Protein AF-A0A9D2L0C3-F1 (afdb_monomer_lite)

Sequence (168 aa):
MTCPNCNRVIPDDSIFCPECGVKISEYGLAPGMMRCPACGALTPKNSNFCTNCRAPLSPQTTQAQREAAMQAAQLKMQAENLRLQQEQLRLQQEQNASMLRCPRCGSTSISGQKKGYGAVKGGLGALAAGAVAGPIGAVVGLGAGNIGRKKVICTCMNCGYKFKAGRK

Foldseek 3Di:
DADPPPRDDDDLQDQADPVPGDGCVVVGDDPQWDAAPPPRDIDGPPDQADPPPRHGRDPPCDPV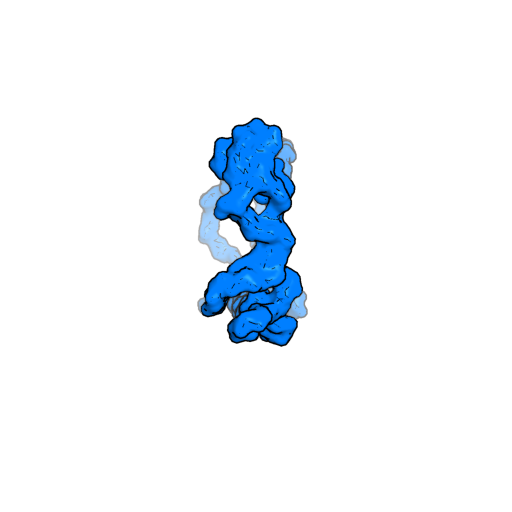NVVVVVVVVVVVVVVVVVVVVVVVVVVVVVVLVPQDADPPPRDSQKDWDQPDPPPPPPDDDDDDDDDDDDDDDDPDDDDDDDDDDRWTWIAHPVPRDIDTPDDD

InterPro domains:
  IPR025874 Double zinc ribbon [PF12773] (3-53)

Secondary structure (DSSP, 8-state):
-B-TTT--B--TT-SB-TTT--B-TTT-PPTTEEE-TTT--EEETT-SB-TTT--B-S----HHHHHHHHHHHHHHHHHHHHHHHHHHHHHHHHHHHHSPPPTTT--S-EEEE-S-------------------SSS--------------PEEEETTT--EEES---

Radius of gyration: 40.26 Å; chains: 1; bounding box: 79×46×90 Å

Organism: NCBI:txid2838553

Structure (mmCIF, N/CA/C/O backbone):
data_AF-A0A9D2L0C3-F1
#
_entry.id   AF-A0A9D2L0C3-F1
#
loop_
_atom_site.group_PDB
_atom_site.id
_atom_site.type_symbol
_atom_site.label_atom_id
_atom_site.label_alt_id
_atom_site.label_comp_id
_atom_site.label_asym_id
_atom_site.label_entity_id
_atom_site.label_seq_id
_atom_site.pdbx_PDB_ins_code
_atom_site.Cartn_x
_atom_site.Cartn_y
_atom_site.Cartn_z
_atom_site.occupancy
_atom_site.B_iso_or_equiv
_atom_site.auth_seq_id
_atom_site.auth_comp_id
_atom_site.auth_asym_id
_atom_site.auth_atom_id
_atom_site.pdbx_PDB_model_num
ATOM 1 N N . MET A 1 1 ? -10.855 11.856 38.116 1.00 78.06 1 MET A N 1
ATOM 2 C CA . MET A 1 1 ? -11.675 12.683 37.203 1.00 78.06 1 MET A CA 1
ATOM 3 C C . MET A 1 1 ? -11.294 14.157 37.344 1.00 78.06 1 MET A C 1
ATOM 5 O O . MET A 1 1 ? -10.471 14.474 38.193 1.00 78.06 1 MET A O 1
ATOM 9 N N . THR A 1 2 ? -11.809 15.055 36.503 1.00 86.62 2 THR A N 1
ATOM 10 C CA . THR A 1 2 ? -11.494 16.497 36.576 1.00 86.62 2 THR A CA 1
ATOM 11 C C . THR A 1 2 ? -12.650 17.234 37.238 1.00 86.62 2 THR A C 1
ATOM 13 O O . THR A 1 2 ? -13.794 17.072 36.818 1.00 86.62 2 THR A O 1
ATOM 16 N N . CYS A 1 3 ? -12.368 18.024 38.275 1.00 86.94 3 CYS A N 1
ATOM 17 C CA . CYS A 1 3 ? -13.384 18.827 38.950 1.00 86.94 3 CYS A CA 1
ATOM 18 C C . CYS A 1 3 ? -13.997 19.844 37.966 1.00 86.94 3 CYS A C 1
ATOM 20 O O . CYS A 1 3 ? -13.244 20.637 37.406 1.00 86.94 3 CYS A O 1
ATOM 22 N N . PRO A 1 4 ? -15.327 19.886 37.774 1.00 84.75 4 PRO A N 1
ATOM 23 C CA . PRO A 1 4 ? -15.957 20.804 36.820 1.00 84.75 4 PRO A CA 1
ATOM 24 C C . PRO A 1 4 ? -15.940 22.275 37.269 1.00 84.75 4 PRO A C 1
ATOM 26 O O . PRO A 1 4 ? -16.232 23.151 36.466 1.00 84.75 4 PRO A O 1
ATOM 29 N N . ASN A 1 5 ? -15.624 22.550 38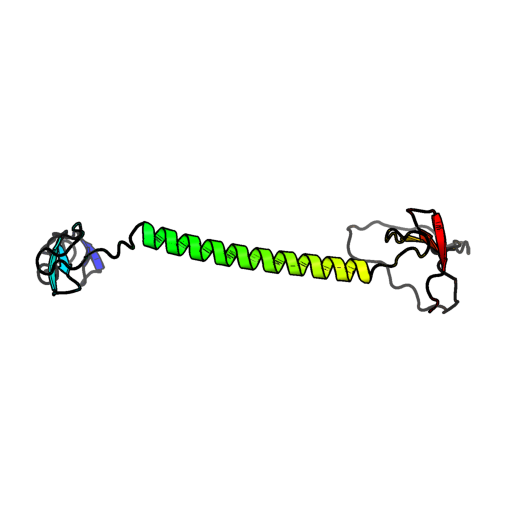.541 1.00 89.06 5 ASN A N 1
ATOM 30 C CA . ASN A 1 5 ? -15.602 23.908 39.093 1.00 89.06 5 ASN A CA 1
ATOM 31 C C . ASN A 1 5 ? -14.201 24.544 39.071 1.00 89.06 5 ASN A C 1
ATOM 33 O O . ASN A 1 5 ? -14.055 25.719 38.762 1.00 89.06 5 ASN A O 1
ATOM 37 N N . CYS A 1 6 ? -13.160 23.781 39.420 1.00 92.19 6 CYS A N 1
ATOM 38 C CA . CYS A 1 6 ? -11.790 24.305 39.536 1.00 92.19 6 CYS A CA 1
ATOM 39 C C . CYS A 1 6 ? -10.773 23.622 38.615 1.00 92.19 6 CYS A C 1
ATOM 41 O O . CYS A 1 6 ? -9.584 23.925 38.683 1.00 92.19 6 CYS A O 1
ATOM 43 N N . ASN A 1 7 ? -11.220 22.671 37.793 1.00 90.44 7 ASN A N 1
ATOM 44 C CA . ASN A 1 7 ? -10.435 21.942 36.796 1.00 90.44 7 ASN A CA 1
ATOM 45 C C . ASN A 1 7 ? -9.234 21.144 37.327 1.00 90.44 7 ASN A C 1
ATOM 47 O O . ASN A 1 7 ? -8.423 20.657 36.540 1.00 90.44 7 ASN A O 1
ATOM 51 N N . ARG A 1 8 ? -9.117 20.944 38.643 1.00 90.75 8 ARG A N 1
ATOM 52 C CA . ARG A 1 8 ? -8.070 20.084 39.207 1.00 90.75 8 ARG A CA 1
ATOM 53 C C . ARG A 1 8 ? -8.427 18.611 39.076 1.00 90.75 8 ARG A C 1
ATOM 55 O O . ARG A 1 8 ? -9.601 18.229 39.099 1.00 90.75 8 ARG A O 1
ATOM 62 N N . VAL A 1 9 ? -7.389 17.791 38.949 1.00 89.31 9 VAL A N 1
ATOM 63 C CA . VAL A 1 9 ? -7.518 16.335 38.958 1.00 89.31 9 VAL A CA 1
ATOM 64 C C . VAL A 1 9 ? -7.820 15.889 40.381 1.00 89.31 9 VAL A C 1
ATOM 66 O O . VAL A 1 9 ? -7.128 16.254 41.325 1.00 89.31 9 VAL A O 1
ATOM 69 N N . ILE A 1 10 ? -8.876 15.106 40.511 1.00 87.50 10 ILE A N 1
ATOM 70 C CA . ILE A 1 10 ? -9.392 14.558 41.761 1.00 87.50 10 ILE A CA 1
ATOM 71 C C . ILE A 1 10 ? -9.541 13.043 41.604 1.00 87.50 10 ILE A C 1
ATOM 73 O O . ILE A 1 10 ? -9.756 12.568 40.480 1.00 87.50 10 ILE A O 1
ATOM 77 N N . PRO A 1 11 ? -9.434 12.259 42.683 1.00 81.69 11 PRO A N 1
ATOM 78 C CA . PRO A 1 11 ? -9.657 10.826 42.590 1.00 81.69 11 PRO A CA 1
ATOM 79 C C . PRO A 1 11 ? -11.148 10.521 42.342 1.00 81.69 11 PRO A C 1
ATOM 81 O O . PRO A 1 11 ? -12.028 11.324 42.657 1.00 81.69 11 PRO A O 1
ATOM 84 N N . ASP A 1 12 ? -11.425 9.395 41.680 1.00 72.31 12 ASP A N 1
ATOM 85 C CA . ASP A 1 12 ? -12.759 9.044 41.152 1.00 72.31 12 ASP A CA 1
ATOM 86 C C . ASP A 1 12 ? -13.793 8.694 42.245 1.00 72.31 12 ASP A C 1
ATOM 88 O O . ASP A 1 12 ? -14.983 8.586 41.964 1.00 72.31 12 ASP A O 1
ATOM 92 N N . ASP A 1 13 ? -13.353 8.522 43.489 1.00 73.88 13 ASP A N 1
ATOM 93 C CA . ASP A 1 13 ? -14.149 8.243 44.689 1.00 73.88 13 ASP A CA 1
ATOM 94 C C . ASP A 1 13 ? -14.460 9.497 45.533 1.00 73.88 13 ASP A C 1
ATOM 96 O O . ASP A 1 13 ? -15.124 9.409 46.567 1.00 73.88 13 ASP A O 1
ATOM 100 N N . SER A 1 14 ? -14.006 10.680 45.107 1.00 79.50 14 SER A N 1
ATOM 101 C CA . SER A 1 14 ? -14.180 11.922 45.866 1.00 79.50 14 SER A CA 1
ATOM 102 C C . SER A 1 14 ? -15.630 12.406 45.901 1.00 79.50 14 SER A C 1
ATOM 104 O O . SER A 1 14 ? -16.204 12.798 44.887 1.00 79.50 14 SER A O 1
ATOM 106 N N . ILE A 1 15 ? -16.200 12.486 47.107 1.00 84.19 15 ILE A N 1
ATOM 107 C CA . ILE A 1 15 ? -17.524 13.087 47.351 1.00 84.19 15 ILE A CA 1
ATOM 108 C C . ILE A 1 15 ? -17.468 14.618 47.186 1.00 84.19 15 ILE A C 1
ATOM 110 O O . ILE A 1 15 ? -18.427 15.228 46.706 1.00 84.19 15 ILE A O 1
ATOM 114 N N . PHE A 1 16 ? -16.333 15.229 47.540 1.00 90.50 16 PHE A N 1
ATOM 115 C CA . PHE A 1 16 ? -16.071 16.668 47.462 1.00 90.50 16 PHE A CA 1
ATOM 116 C C . PHE A 1 16 ? -14.705 16.937 46.835 1.00 90.50 16 PHE A C 1
ATOM 118 O O . PHE A 1 16 ? -13.782 16.139 46.981 1.00 90.50 16 PHE A O 1
ATOM 125 N N . CYS A 1 17 ? -14.552 18.077 46.165 1.00 90.50 17 CYS A N 1
ATOM 126 C CA . CYS A 1 17 ? -13.260 18.487 45.632 1.00 90.50 17 CYS A CA 1
ATOM 127 C C . CYS A 1 17 ? -1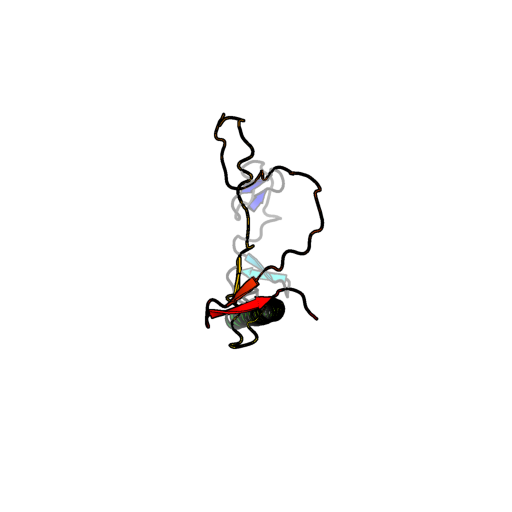2.387 19.010 46.783 1.00 90.50 17 CYS A C 1
ATOM 129 O O . CYS A 1 17 ? -12.769 20.020 47.378 1.00 90.50 17 CYS A O 1
ATOM 131 N N . PRO A 1 18 ? -11.212 18.414 47.066 1.00 88.88 18 PRO A N 1
ATOM 132 C CA . PRO A 1 18 ? -10.335 18.872 48.150 1.00 88.88 18 PRO A CA 1
ATOM 133 C C . PRO A 1 18 ? -9.806 20.297 47.935 1.00 88.88 18 PRO A C 1
ATOM 135 O O . PRO A 1 18 ? -9.327 20.934 48.863 1.00 88.88 18 PRO A O 1
ATOM 138 N N . GLU A 1 19 ? -9.920 20.807 46.711 1.00 93.44 19 GLU A N 1
ATOM 139 C CA . GLU A 1 19 ? -9.292 22.054 46.286 1.00 93.44 19 GLU A CA 1
ATOM 140 C C . GLU A 1 19 ? -10.269 23.230 46.211 1.00 93.44 19 GLU A C 1
ATOM 142 O O . GLU A 1 19 ? -9.863 24.378 46.334 1.00 93.44 19 GLU A O 1
ATOM 147 N N . CYS A 1 20 ? -11.560 22.973 45.981 1.00 92.31 20 CYS A N 1
ATOM 148 C CA . CYS A 1 20 ? -12.570 24.037 45.887 1.00 92.31 20 CYS A CA 1
ATOM 149 C C . CYS A 1 20 ? -13.860 23.755 46.664 1.00 92.31 20 CYS A C 1
ATOM 151 O O . CYS A 1 20 ? -14.783 24.562 46.616 1.00 92.31 20 CYS A O 1
ATOM 153 N N . GLY A 1 21 ? -13.964 22.608 47.338 1.00 87.62 21 GLY A N 1
ATOM 154 C CA . GLY A 1 21 ? -15.108 22.253 48.178 1.00 87.62 21 GLY A CA 1
ATOM 155 C C . GLY A 1 21 ? -16.391 21.878 47.430 1.00 87.62 21 GLY A C 1
ATOM 156 O O . GLY A 1 21 ? -17.366 21.503 48.077 1.00 87.62 21 GLY A O 1
ATOM 157 N N . VAL A 1 22 ? -16.422 21.935 46.090 1.00 89.19 22 VAL A N 1
ATOM 158 C CA . VAL A 1 22 ? -17.626 21.565 45.324 1.00 89.19 22 VAL A CA 1
ATOM 159 C C . VAL A 1 22 ? -17.969 20.089 45.539 1.00 89.19 22 VAL A C 1
ATOM 161 O O . VAL A 1 22 ? -17.087 19.226 45.521 1.00 89.19 22 VAL A O 1
ATOM 164 N N . LYS A 1 23 ? -19.254 19.794 45.741 1.00 86.06 23 LYS A N 1
ATOM 165 C CA . LYS A 1 23 ? -19.771 18.429 45.872 1.00 86.06 23 LYS A CA 1
ATOM 166 C C . LYS A 1 23 ? -19.845 17.772 44.495 1.00 86.06 23 LYS A C 1
ATOM 168 O O . LYS A 1 23 ? -20.411 18.332 43.563 1.00 86.06 23 LYS A O 1
ATOM 173 N N . ILE A 1 24 ? -19.270 16.584 44.372 1.00 82.19 24 ILE A N 1
ATOM 174 C CA . ILE A 1 24 ? -19.077 15.864 43.101 1.00 82.19 24 ILE A CA 1
ATOM 175 C C . ILE A 1 24 ? -19.884 14.565 43.071 1.00 82.19 24 ILE A C 1
ATOM 177 O O . ILE A 1 24 ? -20.012 13.936 42.027 1.00 82.19 24 ILE A O 1
ATOM 181 N N . SER A 1 25 ? -20.487 14.190 44.204 1.00 66.81 25 SER A N 1
ATOM 182 C CA . SER A 1 25 ? -21.296 12.976 44.360 1.00 66.81 25 SER A CA 1
ATOM 183 C C . SER A 1 25 ? -22.519 12.911 43.441 1.00 66.81 25 SER A C 1
ATOM 185 O O . SER A 1 25 ? -23.035 11.828 43.204 1.00 66.81 25 SER A O 1
ATOM 187 N N . GLU A 1 26 ? -23.003 14.048 42.937 1.00 57.69 26 GLU A N 1
ATOM 188 C CA . GLU A 1 26 ? -24.077 14.089 41.927 1.00 57.69 26 GLU A CA 1
ATOM 189 C C . GLU A 1 26 ? -23.580 13.748 40.517 1.00 57.69 26 GLU A C 1
ATOM 191 O O . GLU A 1 26 ? -24.365 13.366 39.654 1.00 57.69 26 GLU A O 1
ATOM 196 N N . TYR A 1 27 ? -22.267 13.815 40.300 1.00 58.03 27 TYR A N 1
ATOM 197 C CA . TYR A 1 27 ? -21.610 13.582 39.016 1.00 58.03 27 TYR A CA 1
ATOM 198 C C . TYR A 1 27 ? -20.760 12.295 38.999 1.00 58.03 27 TYR A C 1
ATOM 200 O O . TYR A 1 27 ? -20.138 11.985 37.982 1.00 58.03 27 TYR A O 1
ATOM 208 N N . GLY A 1 28 ? -20.729 11.530 40.098 1.00 54.41 28 GLY A N 1
ATOM 209 C CA . GLY A 1 28 ? -19.862 10.361 40.272 1.00 54.41 28 GLY A CA 1
ATOM 210 C C . GLY A 1 28 ? -20.621 9.036 40.260 1.00 54.41 28 GLY A C 1
ATOM 211 O O . GLY A 1 28 ? -21.239 8.654 41.251 1.00 54.41 28 GLY A O 1
ATOM 212 N N . LEU A 1 29 ? -20.531 8.285 39.156 1.00 57.38 29 LEU A N 1
ATOM 213 C CA . LEU A 1 29 ? -20.662 6.826 39.231 1.00 57.38 29 LEU A CA 1
ATOM 214 C C . LEU A 1 29 ? -19.511 6.297 40.093 1.00 57.38 29 LEU A C 1
ATOM 216 O O . LEU A 1 29 ? -18.391 6.789 39.967 1.00 57.38 29 LEU A O 1
ATOM 220 N N . ALA A 1 30 ? -19.768 5.272 40.910 1.00 59.75 30 ALA A N 1
ATOM 221 C CA . ALA A 1 30 ? -18.715 4.600 41.666 1.00 59.75 30 ALA A CA 1
ATOM 222 C C . ALA A 1 30 ? -17.526 4.246 40.742 1.00 59.75 30 ALA A C 1
ATOM 224 O O . ALA A 1 30 ? -17.757 3.790 39.609 1.00 59.75 30 ALA A O 1
ATOM 225 N N . PRO A 1 31 ? -16.272 4.443 41.189 1.00 60.69 31 PRO A N 1
ATOM 226 C CA . PRO A 1 31 ? -15.094 4.128 40.391 1.00 60.69 31 PRO A CA 1
ATOM 227 C C . PRO A 1 31 ? -15.173 2.680 39.900 1.00 60.69 31 PRO A C 1
ATOM 229 O O . PRO A 1 31 ? -15.330 1.742 40.676 1.00 60.69 31 PRO A O 1
ATOM 232 N N . GLY A 1 32 ? -15.124 2.503 38.579 1.00 72.38 32 GLY A N 1
ATOM 233 C CA . GLY A 1 32 ? -15.238 1.188 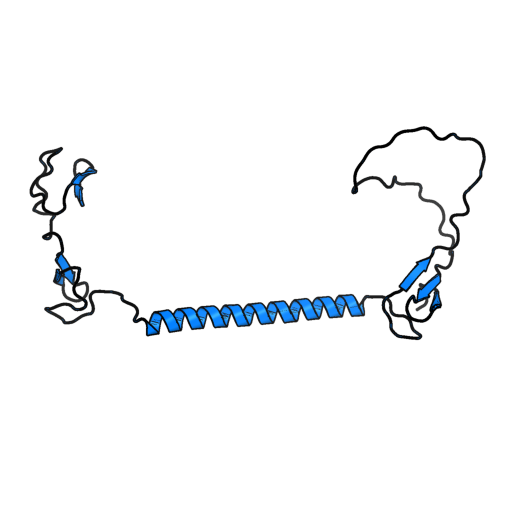37.946 1.00 72.38 32 GLY A CA 1
ATOM 234 C C . GLY A 1 32 ? -16.639 0.789 37.474 1.00 72.38 32 GLY A C 1
ATOM 235 O O . GLY A 1 32 ? -16.759 -0.279 36.882 1.00 72.38 32 GLY A O 1
ATOM 236 N N . MET A 1 33 ? -17.675 1.621 37.632 1.00 78.94 33 MET A N 1
ATOM 237 C CA . MET A 1 33 ? -18.985 1.418 36.994 1.00 78.94 33 MET A CA 1
ATOM 238 C C . MET A 1 33 ? -19.193 2.351 35.793 1.00 78.94 33 MET A C 1
ATOM 240 O O . MET A 1 33 ? -18.689 3.471 35.740 1.00 78.94 33 MET A O 1
ATOM 244 N N . MET A 1 34 ? -19.944 1.880 34.803 1.00 81.75 34 MET A N 1
ATOM 245 C CA . MET A 1 34 ? -20.391 2.633 33.631 1.00 81.75 34 MET A CA 1
ATOM 246 C C . MET A 1 34 ? -21.858 2.319 33.334 1.00 81.75 34 MET A C 1
ATOM 248 O O . MET A 1 34 ? -22.395 1.327 33.817 1.00 81.75 34 MET A O 1
ATOM 252 N N . ARG A 1 35 ? -22.521 3.143 32.523 1.00 88.06 35 ARG A N 1
ATOM 253 C CA . ARG A 1 35 ? -23.851 2.808 31.997 1.00 88.06 35 ARG A CA 1
ATOM 254 C C . ARG A 1 35 ? -23.710 1.984 30.721 1.00 88.06 35 ARG A C 1
ATOM 256 O O . ARG A 1 35 ? -22.905 2.319 29.856 1.00 88.06 35 ARG A O 1
ATOM 263 N N . CYS A 1 36 ? -24.496 0.921 30.601 1.00 88.38 36 CYS A N 1
ATOM 264 C CA . CYS A 1 36 ? -24.580 0.123 29.386 1.00 88.38 36 CYS A CA 1
ATOM 265 C C . CYS A 1 36 ? -25.104 0.988 28.220 1.00 88.38 36 CYS A C 1
ATOM 267 O O . CYS A 1 36 ? -26.176 1.577 28.364 1.00 88.38 36 CYS A O 1
ATOM 269 N N . PRO A 1 37 ? -24.428 1.030 27.055 1.00 85.06 37 PRO A N 1
ATOM 270 C CA . PRO A 1 37 ? -24.879 1.812 25.901 1.00 85.06 37 PRO A CA 1
ATOM 271 C C . PRO A 1 37 ? -26.144 1.248 25.233 1.00 85.06 37 PRO A C 1
ATOM 273 O O . PRO A 1 37 ? -26.784 1.956 24.467 1.00 85.06 37 PRO A O 1
ATOM 276 N N . ALA A 1 38 ? -26.515 -0.006 25.516 1.00 88.88 38 ALA A N 1
ATOM 277 C CA . ALA A 1 38 ? -27.694 -0.645 24.931 1.00 88.88 38 ALA A CA 1
ATOM 278 C C . ALA A 1 38 ? -28.965 -0.491 25.784 1.00 88.88 38 ALA A C 1
ATOM 280 O O . ALA A 1 38 ? -30.047 -0.341 25.229 1.00 88.88 38 ALA A O 1
ATOM 281 N N . CYS A 1 39 ? -28.861 -0.546 27.119 1.00 92.62 39 CYS A N 1
ATOM 282 C CA . CYS A 1 39 ? -30.037 -0.512 28.008 1.00 92.62 39 CYS A CA 1
ATOM 283 C C . CYS A 1 39 ? -29.960 0.496 29.168 1.00 92.62 39 CYS A C 1
ATOM 285 O O . CYS A 1 39 ? -30.909 0.606 29.936 1.00 92.62 39 CYS A O 1
ATOM 287 N N . GLY A 1 40 ? -28.843 1.208 29.349 1.00 87.75 40 GLY A N 1
ATOM 288 C CA . GLY A 1 40 ? -28.688 2.239 30.387 1.00 87.75 40 GLY A CA 1
ATOM 289 C C . GLY A 1 40 ? -28.416 1.736 31.813 1.00 87.75 40 GLY A C 1
ATOM 290 O O . GLY A 1 40 ? -28.134 2.555 32.695 1.00 87.75 40 GLY A O 1
ATOM 291 N N . ALA A 1 41 ? -28.449 0.419 32.048 1.00 90.44 41 ALA A N 1
ATOM 292 C CA . ALA A 1 41 ? -28.147 -0.180 33.350 1.00 90.44 41 ALA A CA 1
ATOM 293 C C . ALA A 1 41 ? -26.702 0.105 33.795 1.00 90.44 41 ALA A C 1
ATOM 295 O O . ALA A 1 41 ? -25.791 0.166 32.969 1.00 90.44 41 ALA A O 1
ATOM 296 N N . LEU A 1 42 ? -26.479 0.248 35.104 1.00 87.25 42 LEU A N 1
ATOM 297 C CA . LEU A 1 42 ? -25.133 0.351 35.671 1.00 87.25 42 LEU A CA 1
ATOM 298 C C . LEU A 1 42 ? -24.429 -1.006 35.569 1.00 87.25 42 LEU A C 1
ATOM 300 O O . LEU A 1 42 ? -24.984 -2.037 35.941 1.00 87.25 42 LEU A O 1
ATOM 304 N N . THR A 1 43 ? -23.218 -1.027 35.025 1.00 86.50 43 THR A N 1
ATOM 305 C CA . THR A 1 43 ? -22.421 -2.241 34.834 1.00 86.50 43 THR A CA 1
ATOM 306 C C . THR A 1 43 ? -20.932 -1.951 35.065 1.00 86.50 43 THR A C 1
ATOM 308 O O . THR A 1 43 ? -20.476 -0.853 34.744 1.00 86.50 43 THR A O 1
ATOM 311 N N . PRO A 1 44 ? -20.139 -2.886 35.621 1.00 83.94 44 PRO A N 1
ATOM 312 C CA . PRO A 1 44 ? -18.694 -2.711 35.775 1.00 83.94 44 PRO A CA 1
ATOM 313 C C . PRO A 1 44 ? -17.948 -2.504 34.443 1.00 83.94 44 PRO A C 1
ATOM 315 O O . PRO A 1 44 ? -18.172 -3.232 33.475 1.00 83.94 44 PRO A O 1
ATOM 318 N N . LYS A 1 45 ? -16.990 -1.564 34.422 1.00 78.44 45 LYS A N 1
ATOM 319 C CA . LYS A 1 45 ? -16.125 -1.220 33.273 1.00 78.44 45 LYS A CA 1
ATOM 320 C C . LYS A 1 45 ? -15.282 -2.392 32.752 1.00 78.44 45 LYS A C 1
ATOM 322 O O . LYS A 1 45 ? -14.866 -2.352 31.600 1.00 78.44 45 LYS A O 1
ATOM 327 N N . ASN A 1 46 ? -15.007 -3.409 33.575 1.00 76.94 46 ASN A N 1
ATOM 328 C CA . ASN A 1 46 ? -14.196 -4.570 33.181 1.00 76.94 46 ASN A CA 1
ATOM 329 C C . ASN A 1 46 ? -15.015 -5.754 32.635 1.00 76.94 46 ASN A C 1
ATOM 331 O O . ASN A 1 46 ? -14.440 -6.798 32.330 1.00 76.94 46 ASN A O 1
ATOM 335 N N . SER A 1 47 ? -16.342 -5.630 32.549 1.00 82.25 47 SER A N 1
ATOM 336 C CA . SER A 1 47 ? -17.194 -6.722 32.081 1.00 82.25 47 SER A CA 1
ATOM 337 C C . SER A 1 47 ? -17.294 -6.744 30.556 1.00 82.25 47 SER A C 1
ATOM 339 O O . SER A 1 47 ? -17.422 -5.711 29.902 1.00 82.25 47 SER A O 1
ATOM 341 N N . ASN A 1 48 ? -17.251 -7.945 29.976 1.00 86.50 48 ASN A N 1
ATOM 342 C CA . ASN A 1 48 ? -17.374 -8.127 28.526 1.00 86.50 48 ASN A CA 1
ATOM 343 C C . ASN A 1 48 ? -18.818 -7.920 28.036 1.00 86.50 48 ASN A C 1
ATOM 345 O O . ASN A 1 48 ? -19.037 -7.460 26.916 1.00 86.50 48 ASN A O 1
ATOM 349 N N . PHE A 1 49 ? -19.800 -8.230 28.888 1.00 90.69 49 PHE A N 1
ATOM 350 C CA . PHE A 1 49 ? -21.228 -8.181 28.581 1.00 90.69 49 PHE A CA 1
ATOM 351 C C . PHE A 1 49 ? -22.004 -7.498 29.702 1.00 90.69 49 PHE A C 1
ATOM 353 O O . PHE A 1 49 ? -21.650 -7.609 30.876 1.00 90.69 49 PHE A O 1
ATOM 360 N N . CYS A 1 50 ? -23.106 -6.844 29.343 1.00 90.81 50 CYS A N 1
ATOM 361 C CA . CYS A 1 50 ? -24.024 -6.262 30.306 1.00 90.81 50 CYS A CA 1
ATOM 362 C C . CYS A 1 50 ? -24.736 -7.357 31.106 1.00 90.81 50 CYS A C 1
ATOM 364 O O . CYS A 1 50 ? -25.340 -8.255 30.530 1.00 90.81 50 CYS A O 1
ATOM 366 N N . THR A 1 51 ? -24.737 -7.270 32.434 1.00 89.19 51 THR A N 1
ATOM 367 C CA . THR A 1 51 ? -25.439 -8.236 33.297 1.00 89.19 51 THR A CA 1
ATOM 368 C C . THR A 1 51 ? -26.963 -8.113 33.239 1.00 89.19 51 THR A C 1
ATOM 370 O O . THR A 1 51 ? -27.657 -9.035 33.649 1.00 89.19 51 THR A O 1
ATOM 373 N N . ASN A 1 52 ? -27.485 -6.997 32.719 1.00 93.50 52 ASN A N 1
ATOM 374 C CA . ASN A 1 52 ? -28.920 -6.749 32.595 1.00 93.50 52 ASN A CA 1
ATOM 375 C C . ASN A 1 52 ? -29.457 -7.157 31.209 1.00 93.50 52 ASN A C 1
ATOM 377 O O . ASN A 1 52 ? -30.332 -8.009 31.119 1.00 93.50 52 ASN A O 1
ATOM 381 N N . CYS A 1 53 ? -28.899 -6.610 30.120 1.00 92.62 53 CYS A N 1
ATOM 382 C CA . CYS A 1 53 ? -29.387 -6.874 28.756 1.00 92.62 53 CYS A CA 1
ATOM 383 C C . CYS A 1 53 ? -28.492 -7.799 27.920 1.00 92.62 53 CYS A C 1
ATOM 385 O O . CYS A 1 53 ? -28.804 -8.068 26.763 1.00 92.62 53 CYS A O 1
ATOM 387 N N . ARG A 1 54 ? -27.358 -8.260 28.466 1.00 90.00 54 ARG A N 1
ATOM 388 C CA . ARG A 1 54 ? -26.388 -9.136 27.782 1.00 90.00 54 ARG A CA 1
ATOM 389 C C . ARG A 1 54 ? -25.687 -8.537 26.558 1.00 90.00 54 ARG A C 1
ATOM 391 O O . ARG A 1 54 ? -24.885 -9.226 25.933 1.00 90.00 54 ARG A O 1
ATOM 398 N N . ALA A 1 55 ? -25.917 -7.258 26.250 1.00 88.94 55 ALA A N 1
ATOM 399 C CA . ALA A 1 55 ? -25.220 -6.564 25.172 1.00 88.94 55 ALA A CA 1
ATOM 400 C C . ALA A 1 55 ? -23.702 -6.497 25.440 1.00 88.94 55 ALA A C 1
ATOM 402 O O . ALA A 1 55 ? -23.303 -6.276 26.590 1.00 88.94 55 ALA A O 1
ATOM 403 N N . PRO A 1 56 ? -22.847 -6.665 24.414 1.00 85.69 56 PRO A N 1
ATOM 404 C CA . PRO A 1 56 ? -21.402 -6.531 24.566 1.00 85.69 56 PRO A CA 1
ATOM 405 C C . PRO A 1 56 ? -21.046 -5.090 24.954 1.00 85.69 56 PRO A C 1
ATOM 407 O O . PRO A 1 56 ? -21.477 -4.137 24.307 1.00 85.69 56 PRO A O 1
ATOM 410 N N . LEU A 1 57 ? -20.281 -4.926 26.035 1.00 82.12 57 LEU A N 1
ATOM 411 C CA . LEU A 1 57 ? -19.908 -3.610 26.579 1.00 82.12 57 LEU A CA 1
ATOM 412 C C . LEU A 1 57 ? -18.567 -3.105 26.071 1.00 82.12 57 LEU A C 1
ATOM 414 O O . LEU A 1 57 ? -18.262 -1.919 26.176 1.00 82.12 57 LEU A O 1
ATOM 418 N N . SER A 1 58 ? -17.781 -4.004 25.497 1.00 69.88 58 SER A N 1
ATOM 419 C CA . SER A 1 58 ? -16.557 -3.638 24.830 1.00 69.88 58 SER A CA 1
ATOM 420 C C . SER A 1 58 ? -16.745 -3.745 23.320 1.00 69.88 58 SER A C 1
ATOM 422 O O . SER A 1 58 ? -17.163 -4.803 22.840 1.00 69.88 58 SER A O 1
ATOM 424 N N . PRO A 1 59 ? -16.359 -2.718 22.543 1.00 61.75 59 PRO A N 1
ATOM 425 C CA . PRO A 1 59 ? -16.054 -2.883 21.133 1.00 61.75 59 PRO A CA 1
ATOM 426 C C . PRO A 1 59 ? -14.726 -3.648 20.996 1.00 61.75 59 PRO A C 1
ATOM 428 O O . PRO A 1 59 ? -13.791 -3.187 20.340 1.00 61.75 59 PRO A O 1
ATOM 431 N N . GLN A 1 60 ? -14.608 -4.824 21.624 1.00 55.03 60 GLN A N 1
ATOM 432 C CA . GLN A 1 60 ? -13.604 -5.785 21.206 1.00 55.03 60 GLN A CA 1
ATOM 433 C C . GLN A 1 60 ? -14.103 -6.315 19.872 1.00 55.03 60 GLN A C 1
ATOM 435 O O . GLN A 1 60 ? -14.827 -7.308 19.802 1.00 55.03 60 GLN A O 1
ATOM 440 N N . THR A 1 61 ? -13.727 -5.615 18.802 1.00 56.94 61 THR A N 1
ATOM 441 C CA . THR A 1 61 ? -13.593 -6.257 17.502 1.00 56.94 61 THR A CA 1
ATOM 442 C C . THR A 1 61 ? -12.849 -7.553 17.777 1.00 56.94 61 THR A C 1
ATOM 444 O O . THR A 1 61 ? -11.733 -7.524 18.304 1.00 56.94 61 THR A O 1
ATOM 447 N N . THR A 1 62 ? -13.516 -8.681 17.556 1.00 69.06 62 THR A N 1
ATOM 448 C CA . THR A 1 62 ? -12.955 -10.003 17.844 1.00 69.06 62 THR A CA 1
ATOM 449 C C . THR A 1 62 ? -11.586 -10.102 17.168 1.00 69.06 62 THR A C 1
ATOM 451 O O . THR A 1 62 ? -11.362 -9.451 16.146 1.00 69.06 62 THR A O 1
ATOM 454 N N . GLN A 1 63 ? -10.648 -10.883 17.712 1.00 71.75 63 GLN A N 1
ATOM 455 C CA . GLN A 1 63 ? -9.325 -11.065 17.088 1.00 71.75 63 GLN A CA 1
ATOM 456 C C . GLN A 1 63 ? -9.460 -11.396 15.591 1.00 71.75 63 GLN A C 1
ATOM 458 O O . GLN A 1 63 ? -8.843 -10.731 14.765 1.00 71.75 63 GLN A O 1
ATOM 463 N N . ALA A 1 64 ? -10.435 -12.240 15.243 1.00 72.75 64 ALA A N 1
ATOM 464 C CA . ALA A 1 64 ? -10.835 -12.534 13.868 1.00 72.75 64 ALA A CA 1
ATOM 465 C C . ALA A 1 64 ? -11.239 -11.299 13.030 1.00 72.75 64 ALA A C 1
ATOM 467 O O . ALA A 1 64 ? -10.900 -11.208 11.855 1.00 72.75 64 ALA A O 1
ATOM 468 N N . GLN A 1 65 ? -11.942 -10.317 13.605 1.00 77.94 65 GLN A N 1
ATOM 469 C CA . GLN A 1 65 ? -12.309 -9.076 12.907 1.00 77.94 65 GLN A CA 1
ATOM 470 C C . GLN A 1 65 ? -11.102 -8.152 12.698 1.00 77.94 65 GLN A C 1
ATOM 472 O O . GLN A 1 65 ? -11.011 -7.488 11.666 1.00 77.94 65 GLN A O 1
ATOM 477 N N . ARG A 1 66 ? -10.156 -8.118 13.646 1.00 81.75 66 ARG A N 1
ATOM 478 C CA . ARG A 1 66 ? -8.905 -7.350 13.508 1.00 81.75 66 ARG A CA 1
ATOM 479 C C . ARG A 1 66 ? -7.961 -7.988 12.493 1.00 81.75 66 ARG A C 1
ATOM 481 O O . ARG A 1 66 ? -7.371 -7.276 11.687 1.00 81.75 66 ARG A O 1
ATOM 488 N N . GLU A 1 67 ? -7.871 -9.312 12.495 1.00 85.38 67 GLU A N 1
ATOM 489 C CA . GLU A 1 67 ? -7.118 -10.094 11.514 1.00 85.38 67 GLU A CA 1
ATOM 490 C C . GLU A 1 67 ? -7.708 -9.934 10.114 1.00 85.38 67 GLU A C 1
ATOM 492 O O . GLU A 1 67 ? -6.968 -9.627 9.186 1.00 85.38 67 GLU A O 1
ATOM 497 N N . ALA A 1 68 ? -9.033 -10.022 9.960 1.00 85.81 68 ALA A N 1
ATOM 498 C CA . ALA A 1 68 ? -9.697 -9.782 8.680 1.00 85.81 68 ALA A CA 1
ATOM 499 C C . ALA A 1 68 ? -9.482 -8.343 8.174 1.00 85.81 68 ALA A C 1
ATOM 501 O O . ALA A 1 68 ? -9.209 -8.137 6.991 1.00 85.81 68 ALA A O 1
ATOM 502 N N . ALA A 1 69 ? -9.541 -7.340 9.059 1.00 88.69 69 ALA A N 1
ATOM 503 C CA . ALA A 1 69 ? -9.248 -5.952 8.698 1.00 88.69 69 ALA A CA 1
ATOM 504 C C . ALA A 1 69 ? -7.776 -5.760 8.283 1.00 88.69 69 ALA A C 1
ATOM 506 O O . ALA A 1 69 ? -7.497 -5.069 7.301 1.00 88.69 69 ALA A O 1
ATOM 507 N N . MET A 1 70 ? -6.839 -6.403 8.987 1.00 91.94 70 MET A N 1
ATOM 508 C CA . MET A 1 70 ? -5.411 -6.354 8.671 1.00 91.94 70 MET A CA 1
ATOM 509 C C . MET A 1 70 ? -5.089 -7.086 7.360 1.00 91.94 70 MET A C 1
ATOM 511 O O . MET A 1 70 ? -4.359 -6.547 6.531 1.00 91.94 70 MET A O 1
ATOM 515 N N . GLN A 1 71 ? -5.683 -8.256 7.118 1.00 93.94 71 GLN A N 1
ATOM 516 C CA . GLN A 1 71 ? -5.548 -9.005 5.864 1.00 93.94 71 GLN A CA 1
ATOM 517 C C . GLN A 1 71 ? -6.124 -8.220 4.679 1.00 93.94 71 GLN A C 1
ATOM 519 O O . GLN A 1 71 ? -5.489 -8.130 3.629 1.00 93.94 71 GLN A O 1
ATOM 524 N N . ALA A 1 72 ? -7.283 -7.577 4.852 1.00 94.62 72 ALA A N 1
ATOM 525 C CA . ALA A 1 72 ? -7.865 -6.719 3.823 1.00 94.62 72 ALA A CA 1
ATOM 526 C C . ALA A 1 72 ? -6.978 -5.500 3.510 1.00 94.62 72 ALA A C 1
ATOM 528 O O . ALA A 1 72 ? -6.870 -5.099 2.349 1.00 94.62 72 ALA A O 1
ATOM 529 N N . ALA A 1 73 ? -6.318 -4.917 4.517 1.00 95.31 73 ALA A N 1
ATOM 530 C CA . ALA A 1 73 ? -5.350 -3.840 4.315 1.00 95.31 73 ALA A CA 1
ATOM 531 C C . ALA A 1 73 ? -4.090 -4.330 3.575 1.00 95.31 73 ALA A C 1
ATOM 533 O O . ALA A 1 73 ? -3.644 -3.685 2.626 1.00 95.31 73 ALA A O 1
ATOM 534 N N . GLN A 1 74 ? -3.559 -5.499 3.946 1.00 96.00 74 GLN A N 1
ATOM 535 C CA . GLN A 1 74 ? -2.396 -6.106 3.292 1.00 96.00 74 GLN A CA 1
ATOM 536 C C . GLN A 1 74 ? -2.669 -6.458 1.823 1.00 96.00 74 GLN A C 1
ATOM 538 O O . GLN A 1 74 ? -1.828 -6.178 0.971 1.00 96.00 74 GLN A O 1
ATOM 543 N N . LEU A 1 75 ? -3.849 -6.998 1.496 1.00 96.75 75 LEU A N 1
ATOM 544 C CA . LEU A 1 75 ? -4.215 -7.324 0.113 1.00 96.75 75 LEU A CA 1
ATOM 545 C C . LEU A 1 75 ? -4.308 -6.068 -0.767 1.00 96.75 75 LEU A C 1
ATOM 547 O O . LEU A 1 75 ? -3.843 -6.074 -1.906 1.00 96.75 75 LEU A O 1
ATOM 551 N N . LYS A 1 76 ? -4.863 -4.969 -0.234 1.00 96.94 76 LYS A N 1
ATOM 552 C CA . LYS A 1 76 ? -4.902 -3.677 -0.941 1.00 96.94 76 LYS A CA 1
ATOM 553 C C . LYS A 1 76 ? -3.495 -3.160 -1.232 1.00 96.94 76 LYS A C 1
ATOM 555 O O . LYS A 1 76 ? -3.218 -2.770 -2.362 1.00 96.94 76 LYS A O 1
ATOM 560 N N . MET A 1 77 ? -2.601 -3.233 -0.247 1.00 97.12 77 MET A N 1
ATOM 561 C CA . MET A 1 77 ? -1.204 -2.831 -0.413 1.00 97.12 77 MET A CA 1
ATOM 562 C C . MET A 1 77 ? -0.462 -3.720 -1.426 1.00 97.12 77 MET A C 1
ATOM 564 O O . MET A 1 77 ? 0.293 -3.215 -2.253 1.00 97.12 77 MET A O 1
ATOM 568 N N . GLN A 1 78 ? -0.695 -5.038 -1.420 1.00 96.56 78 GLN A N 1
ATOM 569 C CA . GLN A 1 78 ? -0.128 -5.950 -2.424 1.00 96.56 78 GLN A CA 1
ATOM 570 C C . GLN A 1 78 ? -0.619 -5.626 -3.840 1.00 96.56 78 GLN A C 1
ATOM 572 O O . GLN A 1 78 ? 0.183 -5.601 -4.774 1.00 96.56 78 GLN A O 1
ATOM 577 N N . ALA A 1 79 ? -1.913 -5.338 -4.004 1.00 97.25 79 ALA A N 1
ATOM 578 C CA . ALA A 1 79 ? -2.480 -4.953 -5.293 1.00 97.25 79 ALA A CA 1
ATOM 579 C C . ALA A 1 79 ? -1.893 -3.629 -5.814 1.00 97.25 79 ALA A C 1
ATOM 581 O O . ALA A 1 79 ? -1.634 -3.499 -7.010 1.00 97.25 79 ALA A O 1
ATOM 582 N N . GLU A 1 80 ? -1.649 -2.659 -4.931 1.00 97.19 80 GLU A N 1
ATOM 583 C CA . GLU A 1 80 ? -1.001 -1.393 -5.281 1.00 97.19 80 G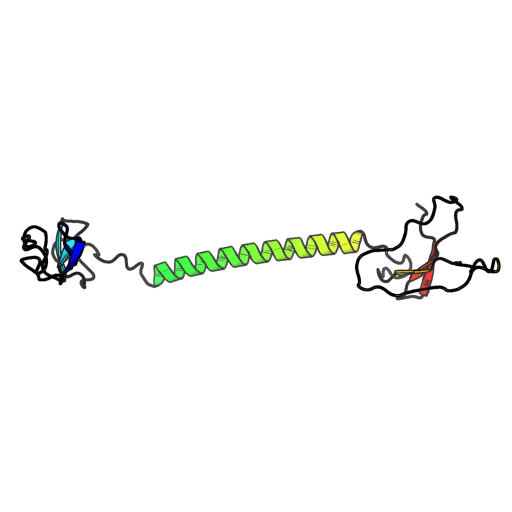LU A CA 1
ATOM 584 C C . GLU A 1 80 ? 0.468 -1.587 -5.680 1.00 97.19 80 GLU A C 1
ATOM 586 O O . GLU A 1 80 ? 0.878 -1.128 -6.747 1.00 97.19 80 GLU A O 1
ATOM 591 N N . ASN A 1 81 ? 1.239 -2.349 -4.900 1.00 97.56 81 ASN A N 1
ATOM 592 C CA . ASN A 1 81 ? 2.627 -2.676 -5.235 1.00 97.56 81 ASN A CA 1
ATOM 593 C C . ASN A 1 81 ? 2.744 -3.381 -6.595 1.00 97.56 81 ASN A C 1
ATOM 595 O O . ASN A 1 81 ? 3.647 -3.074 -7.373 1.00 97.56 81 ASN A O 1
ATOM 599 N N . LEU A 1 82 ? 1.809 -4.280 -6.920 1.00 97.81 82 LEU A N 1
ATOM 600 C CA . LEU A 1 82 ? 1.767 -4.940 -8.226 1.00 97.81 82 LEU A CA 1
ATOM 601 C C . LEU A 1 82 ? 1.494 -3.945 -9.366 1.00 97.81 82 LEU A C 1
ATOM 603 O O . LEU A 1 82 ? 2.110 -4.047 -10.428 1.00 97.81 82 LEU A O 1
ATOM 607 N N . ARG A 1 83 ? 0.600 -2.968 -9.159 1.00 97.25 83 ARG A N 1
ATOM 608 C CA . ARG A 1 83 ? 0.336 -1.909 -10.151 1.00 97.25 83 ARG A CA 1
ATOM 609 C C . ARG A 1 83 ? 1.579 -1.066 -10.406 1.00 97.25 83 ARG A C 1
ATOM 611 O O . ARG A 1 83 ? 1.949 -0.877 -11.562 1.00 97.25 83 ARG A O 1
ATOM 618 N N . LEU A 1 84 ? 2.253 -0.631 -9.344 1.00 97.75 84 LEU A N 1
ATOM 619 C CA . LEU A 1 84 ? 3.495 0.136 -9.456 1.00 97.75 84 LEU A CA 1
ATOM 620 C C . LEU A 1 84 ? 4.592 -0.667 -10.165 1.00 97.75 84 LEU A C 1
ATOM 622 O O . LEU A 1 84 ? 5.305 -0.121 -11.006 1.00 97.75 84 LEU A O 1
ATOM 626 N N . GLN A 1 85 ? 4.697 -1.971 -9.891 1.00 96.69 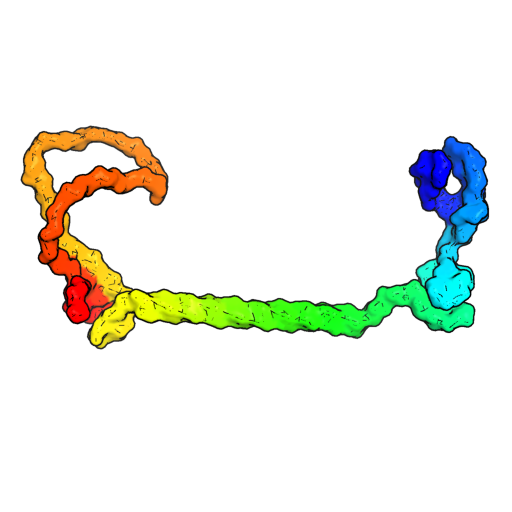85 GLN A N 1
ATOM 627 C CA . GLN A 1 85 ? 5.639 -2.848 -10.586 1.00 96.69 85 GLN A CA 1
ATOM 628 C C . GLN A 1 85 ? 5.353 -2.919 -12.095 1.00 96.69 85 GLN A C 1
ATOM 630 O O . GLN A 1 85 ? 6.281 -2.823 -12.899 1.00 96.69 85 GLN A O 1
ATOM 635 N N . GLN A 1 86 ? 4.085 -3.053 -12.498 1.00 96.69 86 GLN A N 1
ATOM 636 C CA . GLN A 1 86 ? 3.705 -3.047 -13.916 1.00 96.69 86 GLN A CA 1
ATOM 637 C C . GLN A 1 86 ? 4.010 -1.706 -14.592 1.00 96.69 86 GLN A C 1
ATOM 639 O O . GLN A 1 86 ? 4.493 -1.685 -15.723 1.00 96.69 86 GLN A O 1
ATOM 644 N N . GLU A 1 87 ? 3.768 -0.590 -13.907 1.00 96.94 87 GLU A N 1
ATOM 645 C CA . GLU A 1 87 ? 4.053 0.740 -14.442 1.00 96.94 87 GLU A CA 1
ATOM 646 C C . GLU A 1 87 ? 5.557 0.980 -14.614 1.00 96.94 87 GLU A C 1
ATOM 648 O O . GLU A 1 87 ? 5.986 1.429 -15.677 1.00 96.94 87 GLU A O 1
ATOM 653 N N . GLN A 1 88 ? 6.381 0.583 -13.639 1.00 96.12 88 GLN A N 1
ATOM 654 C CA . GLN A 1 88 ? 7.840 0.634 -13.777 1.00 96.12 88 GLN A CA 1
ATOM 655 C C . GLN A 1 88 ? 8.334 -0.205 -14.960 1.00 96.12 88 GLN A C 1
ATOM 657 O O . GLN A 1 88 ? 9.179 0.258 -15.727 1.00 96.12 88 GLN A O 1
ATOM 662 N N . LEU A 1 89 ? 7.782 -1.407 -15.153 1.00 96.69 89 LEU A N 1
ATOM 663 C CA . LEU A 1 89 ? 8.106 -2.252 -16.305 1.00 96.69 89 LEU A CA 1
ATOM 664 C C . LEU A 1 89 ? 7.707 -1.591 -17.625 1.00 96.69 89 LEU A C 1
ATOM 666 O O . LEU A 1 89 ? 8.480 -1.627 -18.583 1.00 96.69 89 LEU A O 1
ATOM 670 N N . ARG A 1 90 ? 6.532 -0.956 -17.683 1.00 96.25 90 ARG A N 1
ATOM 671 C CA . ARG A 1 90 ? 6.081 -0.222 -18.869 1.00 96.25 90 ARG A CA 1
ATOM 672 C C . ARG A 1 90 ? 7.024 0.935 -19.194 1.00 96.25 90 ARG A C 1
ATOM 674 O O . ARG A 1 90 ? 7.479 1.036 -20.330 1.00 96.25 90 ARG A O 1
ATOM 681 N N . LEU A 1 91 ? 7.379 1.754 -18.205 1.00 95.12 91 LEU A N 1
ATOM 682 C CA . LEU A 1 91 ? 8.330 2.853 -18.384 1.00 95.12 91 LEU A CA 1
ATOM 683 C C . LEU A 1 91 ? 9.709 2.336 -18.813 1.00 95.12 91 LEU A C 1
ATOM 685 O O . LEU A 1 91 ? 10.332 2.907 -19.707 1.00 95.12 91 LEU A O 1
ATOM 689 N N . GLN A 1 92 ? 10.168 1.219 -18.245 1.00 90.56 92 GLN A N 1
ATOM 690 C CA . GLN A 1 92 ? 11.415 0.574 -18.653 1.00 90.56 92 GLN A CA 1
ATOM 691 C C . GLN A 1 92 ? 11.351 0.092 -20.109 1.00 90.56 92 GLN A C 1
ATOM 693 O O . GLN A 1 92 ? 12.321 0.263 -20.849 1.00 90.56 92 GLN A O 1
ATOM 698 N N . GLN A 1 93 ? 10.227 -0.479 -20.550 1.00 90.88 93 GLN A N 1
ATOM 699 C CA . GLN A 1 93 ? 10.021 -0.880 -21.944 1.00 90.88 93 GLN A CA 1
ATOM 700 C C . GLN A 1 93 ? 9.988 0.326 -22.886 1.00 90.88 93 GLN A C 1
ATOM 702 O O . GLN A 1 93 ? 10.633 0.284 -23.929 1.00 90.88 93 GLN A O 1
ATOM 707 N N . GLU A 1 94 ? 9.308 1.413 -22.520 1.00 89.50 94 GLU A N 1
ATOM 708 C CA . GLU A 1 94 ? 9.262 2.654 -23.304 1.00 89.50 94 GLU A CA 1
ATOM 709 C C . GLU A 1 94 ? 10.657 3.298 -23.421 1.00 89.50 94 GLU A C 1
ATOM 711 O O . GLU A 1 94 ? 11.084 3.701 -24.510 1.00 89.50 94 GLU A O 1
ATOM 716 N N . GLN A 1 95 ? 11.435 3.306 -22.336 1.00 83.44 95 GLN A N 1
ATOM 717 C CA . GLN A 1 95 ? 12.844 3.707 -22.359 1.00 83.44 95 GLN A CA 1
ATOM 718 C C . GLN A 1 95 ? 13.683 2.772 -23.245 1.00 83.44 95 GLN A C 1
ATOM 720 O O . GLN A 1 95 ? 14.466 3.226 -24.076 1.00 83.44 95 GLN A O 1
ATOM 725 N N . ASN A 1 96 ? 13.491 1.458 -23.143 1.00 85.00 96 ASN A N 1
ATOM 726 C CA . ASN A 1 96 ? 14.203 0.472 -23.959 1.00 85.00 96 ASN A CA 1
ATOM 727 C C . ASN A 1 96 ? 13.797 0.514 -25.449 1.00 85.00 96 ASN A C 1
ATOM 729 O O . ASN A 1 96 ? 14.591 0.142 -26.318 1.00 85.00 96 ASN A O 1
ATOM 733 N N . ALA A 1 97 ? 12.579 0.959 -25.763 1.00 84.06 97 ALA A N 1
ATOM 734 C CA . ALA A 1 97 ? 12.073 1.148 -27.122 1.00 84.06 97 ALA A CA 1
ATOM 735 C C . ALA A 1 97 ? 12.565 2.464 -27.745 1.00 84.06 97 ALA A C 1
ATOM 737 O O . ALA A 1 97 ? 12.879 2.496 -28.933 1.00 84.06 97 ALA A O 1
ATOM 738 N N . SER A 1 98 ? 12.671 3.531 -26.947 1.00 78.94 98 SER A N 1
ATOM 739 C CA . SER A 1 98 ? 13.219 4.826 -27.378 1.00 78.94 98 SER A CA 1
ATOM 740 C C . SER A 1 98 ? 14.749 4.834 -27.479 1.00 78.94 98 SER A C 1
ATOM 742 O O . SER A 1 98 ? 15.319 5.659 -28.198 1.00 78.94 98 SER A O 1
ATOM 744 N N . MET A 1 99 ? 15.431 3.896 -26.816 1.00 79.31 99 MET A N 1
ATOM 745 C CA . MET A 1 99 ? 16.870 3.701 -26.957 1.00 79.31 99 MET A CA 1
ATOM 746 C C . MET A 1 99 ? 17.263 3.233 -28.362 1.00 79.31 99 MET A C 1
ATOM 748 O O . MET A 1 99 ? 16.688 2.318 -28.951 1.00 79.31 99 MET A O 1
ATOM 752 N N . LEU A 1 100 ? 18.327 3.841 -28.879 1.00 77.12 100 LEU A N 1
ATOM 753 C CA . LEU A 1 100 ? 18.863 3.551 -30.200 1.00 77.12 100 LEU A CA 1
ATOM 754 C C . LEU A 1 100 ? 19.517 2.159 -30.209 1.00 77.12 100 LEU A C 1
ATOM 756 O O . LEU A 1 100 ? 20.446 1.894 -29.447 1.00 77.12 100 LEU A O 1
ATOM 760 N N . ARG A 1 101 ? 19.041 1.264 -31.081 1.00 86.94 101 ARG A N 1
ATOM 761 C CA . ARG A 1 101 ? 19.546 -0.114 -31.189 1.00 86.94 101 ARG A CA 1
ATOM 762 C C . ARG A 1 101 ? 20.526 -0.277 -32.339 1.00 86.94 101 ARG A C 1
ATOM 764 O O . ARG A 1 101 ? 20.382 0.333 -33.397 1.00 86.94 101 ARG A O 1
ATOM 771 N N . CYS A 1 102 ? 21.513 -1.150 -32.155 1.00 87.62 102 CYS A N 1
ATOM 772 C CA . CYS A 1 102 ? 22.388 -1.568 -33.243 1.00 87.62 102 CYS A CA 1
ATOM 773 C C . CYS A 1 102 ? 21.589 -2.381 -34.281 1.00 87.62 102 CYS A C 1
ATOM 775 O O . CYS A 1 102 ? 21.022 -3.407 -33.913 1.00 87.62 102 CYS A O 1
ATOM 777 N N . PRO A 1 103 ? 21.614 -2.039 -35.580 1.00 86.38 103 PRO A N 1
ATOM 778 C CA . PRO A 1 103 ? 20.895 -2.796 -36.612 1.00 86.38 103 PRO A CA 1
ATOM 779 C C . PRO A 1 103 ? 21.514 -4.172 -36.910 1.00 86.38 103 PRO A C 1
ATOM 781 O O . PRO A 1 103 ? 20.900 -4.974 -37.600 1.00 86.38 103 PRO A O 1
ATOM 784 N N . ARG A 1 104 ? 22.734 -4.449 -36.423 1.00 87.81 104 ARG A N 1
ATOM 785 C CA . ARG A 1 104 ? 23.398 -5.746 -36.617 1.00 87.81 104 ARG A CA 1
ATOM 786 C C . ARG A 1 104 ? 23.108 -6.741 -35.492 1.00 87.81 104 ARG A C 1
ATOM 788 O O . ARG A 1 104 ? 22.902 -7.909 -35.776 1.00 87.81 104 ARG A O 1
ATOM 795 N N . CYS A 1 105 ? 23.135 -6.303 -34.232 1.00 89.50 105 CYS A N 1
ATOM 796 C CA . CYS A 1 105 ? 23.017 -7.207 -33.075 1.00 89.50 105 CYS A CA 1
ATOM 797 C C . CYS A 1 105 ? 21.923 -6.819 -32.067 1.00 89.50 105 CYS A C 1
ATOM 799 O O . CYS A 1 105 ? 21.784 -7.475 -31.043 1.00 89.50 105 CYS A O 1
ATOM 801 N N . GLY A 1 106 ? 21.181 -5.733 -32.299 1.00 83.75 106 GLY A N 1
ATOM 802 C CA . GLY A 1 106 ? 20.068 -5.308 -31.444 1.00 83.75 106 GLY A CA 1
ATOM 803 C C . GLY A 1 106 ? 20.446 -4.658 -30.108 1.00 83.75 106 GLY A C 1
ATOM 804 O O . GLY A 1 106 ? 19.555 -4.168 -29.415 1.00 83.75 106 GLY A O 1
ATOM 805 N N . SER A 1 107 ? 21.732 -4.599 -29.740 1.00 86.75 107 SER A N 1
ATOM 806 C CA . SER A 1 107 ? 22.161 -4.016 -28.461 1.00 86.75 107 SER A CA 1
ATOM 807 C C . SER A 1 107 ? 21.902 -2.507 -28.385 1.00 86.75 107 SER A C 1
ATOM 809 O O . SER A 1 107 ? 22.124 -1.794 -29.369 1.00 86.75 107 SER A O 1
ATOM 811 N N . THR A 1 108 ? 21.540 -2.015 -27.199 1.00 84.44 108 THR A N 1
ATOM 812 C CA . THR A 1 108 ? 21.352 -0.585 -26.879 1.00 84.44 108 THR A CA 1
ATOM 813 C C . THR A 1 108 ? 22.646 0.121 -26.446 1.00 84.44 108 THR A C 1
ATOM 815 O O . THR A 1 108 ? 22.685 1.346 -26.353 1.00 84.44 108 THR A O 1
ATOM 818 N N . SER A 1 109 ? 23.735 -0.624 -26.231 1.00 81.38 109 SER A N 1
ATOM 819 C CA . SER A 1 109 ? 25.054 -0.091 -25.856 1.00 81.38 109 SER A CA 1
ATOM 820 C C . SER A 1 109 ? 25.783 0.520 -27.060 1.00 81.38 109 SER A C 1
ATOM 822 O O . SER A 1 109 ? 26.621 -0.124 -27.702 1.00 81.38 109 SER A O 1
ATOM 824 N N . ILE A 1 110 ? 25.441 1.766 -27.392 1.00 82.19 110 ILE A N 1
ATOM 825 C CA . ILE A 1 110 ? 25.986 2.512 -28.532 1.00 82.19 110 ILE A CA 1
ATOM 826 C C . ILE A 1 110 ? 26.788 3.719 -28.035 1.00 82.19 110 ILE A C 1
ATOM 828 O O . ILE A 1 110 ? 26.264 4.551 -27.301 1.00 82.19 110 ILE A O 1
ATOM 832 N N . SER A 1 111 ? 28.039 3.862 -28.479 1.00 78.19 111 SER A N 1
ATOM 833 C CA . SER A 1 111 ? 28.835 5.070 -28.239 1.00 78.19 111 SER A CA 1
ATOM 834 C C . SER A 1 111 ? 28.816 5.991 -29.462 1.00 78.19 111 SER A C 1
ATOM 836 O O . SER A 1 111 ? 28.893 5.548 -30.613 1.00 78.19 111 SER A O 1
ATOM 838 N N . GLY A 1 112 ? 28.687 7.298 -29.227 1.00 73.12 112 GLY A N 1
ATOM 839 C CA . GLY A 1 112 ? 28.754 8.327 -30.263 1.00 73.12 112 GLY A CA 1
ATOM 840 C C . GLY A 1 112 ? 30.062 9.102 -30.169 1.00 73.12 112 GLY A C 1
ATOM 841 O O . GLY A 1 112 ? 30.182 10.000 -29.342 1.00 73.12 112 GLY A O 1
ATOM 842 N N . GLN A 1 113 ? 31.039 8.798 -31.026 1.00 57.41 113 GLN A N 1
ATOM 843 C CA . GLN A 1 113 ? 32.247 9.621 -31.141 1.00 57.41 113 GLN A CA 1
ATOM 844 C C . GLN A 1 113 ? 32.040 10.690 -32.218 1.00 57.41 113 GLN A C 1
ATOM 846 O O . GLN A 1 113 ? 31.933 10.395 -33.413 1.00 57.41 113 GLN A O 1
ATOM 851 N N . LYS A 1 114 ? 32.022 11.964 -31.808 1.00 54.47 114 LYS A N 1
ATOM 852 C CA . LYS A 1 114 ? 32.186 13.080 -32.747 1.00 54.47 114 LYS A CA 1
ATOM 853 C C . LYS A 1 114 ? 33.617 13.034 -33.289 1.00 54.47 114 LYS A C 1
ATOM 855 O O . LYS A 1 114 ? 34.576 13.210 -32.544 1.00 54.47 114 LYS A O 1
ATOM 860 N N . LYS A 1 115 ? 33.778 12.794 -34.593 1.00 43.25 115 LYS A N 1
ATOM 861 C CA . LYS A 1 115 ? 35.088 12.858 -35.252 1.00 43.25 115 LYS A CA 1
ATOM 862 C C . LYS A 1 115 ? 35.462 14.336 -35.450 1.00 43.25 115 LYS A C 1
ATOM 864 O O . LYS A 1 115 ? 34.919 14.990 -36.337 1.00 43.25 115 LYS A O 1
ATOM 869 N N . GLY A 1 116 ? 36.370 14.841 -34.613 1.00 45.06 116 GLY A N 1
ATOM 870 C CA . GLY A 1 116 ? 37.073 16.112 -34.814 1.00 45.06 116 GLY A CA 1
ATOM 871 C C . GLY A 1 116 ? 36.634 17.272 -33.918 1.00 45.06 116 GLY A C 1
ATOM 872 O O . GLY A 1 116 ? 35.996 18.202 -34.400 1.00 45.06 116 GLY A O 1
ATOM 873 N N . TYR A 1 117 ? 37.108 17.292 -32.672 1.00 42.78 117 TYR A N 1
ATOM 874 C CA . TYR A 1 117 ? 37.705 18.526 -32.158 1.00 42.78 117 TYR A CA 1
ATOM 875 C C . TYR A 1 117 ? 39.163 18.493 -32.603 1.00 42.78 117 TYR A C 1
ATOM 877 O O . TYR A 1 117 ? 40.054 18.058 -31.881 1.00 42.78 117 TYR A O 1
ATOM 885 N N . GLY A 1 118 ? 39.386 18.859 -33.867 1.00 37.56 118 GLY A N 1
ATOM 886 C CA . GLY A 1 118 ? 40.688 19.376 -34.241 1.00 37.56 118 GLY A CA 1
ATOM 887 C C . GLY A 1 118 ? 40.853 20.627 -33.405 1.00 37.56 118 GLY A C 1
ATOM 888 O O . GLY A 1 118 ? 40.140 21.603 -33.625 1.00 37.56 118 GLY A O 1
ATOM 889 N N . ALA A 1 119 ? 41.705 20.526 -32.390 1.00 46.81 119 ALA A N 1
ATOM 890 C CA . ALA A 1 119 ? 42.297 21.662 -31.732 1.00 46.81 119 ALA A CA 1
ATOM 891 C C . ALA A 1 119 ? 42.584 22.721 -32.800 1.00 46.81 119 ALA A C 1
ATOM 893 O O . ALA A 1 119 ? 43.422 22.511 -33.680 1.00 46.81 119 ALA A O 1
ATOM 894 N N . VAL A 1 120 ? 41.865 23.841 -32.741 1.00 41.41 120 VAL A N 1
ATOM 895 C CA . VAL A 1 120 ? 42.329 25.076 -33.359 1.00 41.41 120 VAL A CA 1
ATOM 896 C C . VAL A 1 120 ? 43.542 25.477 -32.528 1.00 41.41 120 VAL A C 1
ATOM 898 O O . VAL A 1 120 ? 43.460 26.252 -31.585 1.00 41.41 120 VAL A O 1
ATOM 901 N N . LYS A 1 121 ? 44.689 24.876 -32.859 1.00 46.09 121 LYS A N 1
ATOM 902 C CA . LYS A 1 121 ? 45.985 25.535 -32.755 1.00 46.09 121 LYS A CA 1
ATOM 903 C C . LYS A 1 121 ? 45.945 26.691 -33.760 1.00 46.09 121 LYS A C 1
ATOM 905 O O . LYS A 1 121 ? 46.443 26.576 -34.871 1.00 46.09 121 LYS A O 1
ATOM 910 N N . GLY A 1 122 ? 45.265 27.765 -33.383 1.00 36.00 122 GLY A N 1
ATOM 911 C CA . GLY A 1 122 ? 45.512 29.115 -33.869 1.00 36.00 122 GLY A CA 1
ATOM 912 C C . GLY A 1 122 ? 46.176 29.834 -32.705 1.00 36.00 122 GLY A C 1
ATOM 913 O O . GLY A 1 122 ? 45.650 29.801 -31.599 1.00 36.00 122 GLY A O 1
ATOM 914 N N . GLY A 1 123 ? 47.395 30.309 -32.922 1.00 34.47 123 GLY A N 1
ATOM 915 C CA . GLY A 1 123 ? 48.356 30.644 -31.881 1.00 34.47 123 GLY A CA 1
ATOM 916 C C . GLY A 1 123 ? 47.910 31.660 -30.825 1.00 34.47 123 GLY A C 1
ATOM 917 O O . GLY A 1 123 ? 47.080 32.527 -31.063 1.00 34.47 123 GLY A O 1
ATOM 918 N N . LEU A 1 124 ? 48.616 31.557 -29.695 1.00 39.66 124 LEU A N 1
ATOM 919 C CA . LEU A 1 124 ? 48.991 32.653 -28.801 1.00 39.66 124 LEU A CA 1
ATOM 920 C C . LEU A 1 124 ? 47.851 33.313 -28.001 1.00 39.66 124 LEU A C 1
ATOM 922 O O . LEU A 1 124 ? 47.430 34.430 -28.269 1.00 39.66 124 LEU A O 1
ATOM 926 N N . GLY A 1 125 ? 47.411 32.637 -26.940 1.00 31.36 125 GLY A N 1
ATOM 927 C CA . GLY A 1 125 ? 46.481 33.211 -25.966 1.00 31.36 125 GLY A CA 1
ATOM 928 C C . GLY A 1 125 ? 46.405 32.391 -24.685 1.00 31.36 125 GLY A C 1
ATOM 929 O O . GLY A 1 125 ? 45.379 31.804 -24.386 1.00 31.36 125 GLY A O 1
ATOM 930 N N . ALA A 1 126 ? 47.560 32.286 -24.034 1.00 39.84 126 ALA A N 1
ATOM 931 C CA . ALA A 1 126 ? 47.853 31.862 -22.667 1.00 39.84 126 ALA A CA 1
ATOM 932 C C . ALA A 1 126 ? 46.739 31.245 -21.792 1.00 39.84 126 ALA A C 1
ATOM 934 O O . ALA A 1 126 ? 45.734 31.862 -21.452 1.00 39.84 126 ALA A O 1
ATOM 935 N N . LEU A 1 127 ? 47.073 30.060 -21.276 1.00 46.06 127 LEU A N 1
ATOM 936 C CA . LEU A 1 127 ? 46.725 29.598 -19.934 1.00 46.06 127 LEU A CA 1
ATOM 937 C C . LEU A 1 127 ? 46.802 30.741 -18.905 1.00 46.06 127 LEU A C 1
ATOM 939 O O . LEU A 1 127 ? 47.895 31.160 -18.538 1.00 46.06 127 LEU A O 1
ATOM 943 N N . ALA A 1 128 ? 45.653 31.187 -18.414 1.00 37.22 128 ALA A N 1
ATOM 944 C CA . ALA A 1 128 ? 45.462 31.782 -17.093 1.00 37.22 128 ALA A CA 1
ATOM 945 C C . ALA A 1 128 ? 43.945 31.930 -16.894 1.00 37.22 128 ALA A C 1
ATOM 947 O O . ALA A 1 128 ? 43.262 32.436 -17.769 1.00 37.22 128 ALA A O 1
ATOM 948 N N . ALA A 1 129 ? 43.310 31.523 -15.811 1.00 35.88 129 ALA A N 1
ATOM 949 C CA . ALA A 1 129 ? 43.757 30.857 -14.611 1.00 35.88 129 ALA A CA 1
ATOM 950 C C . ALA A 1 129 ? 42.490 30.384 -13.877 1.00 35.88 129 ALA A C 1
ATOM 952 O O . ALA A 1 129 ? 41.419 30.957 -14.055 1.00 35.88 129 ALA A O 1
ATOM 953 N N . GLY A 1 130 ? 42.642 29.408 -12.988 1.00 35.66 130 GLY A N 1
ATOM 954 C CA . GLY A 1 130 ? 41.873 29.425 -11.746 1.00 35.66 130 GLY A CA 1
ATOM 955 C C . GLY A 1 130 ? 40.609 28.574 -11.715 1.00 35.66 130 GLY A C 1
ATOM 956 O O . GLY A 1 130 ? 39.549 28.934 -12.207 1.00 35.66 130 GLY A O 1
ATOM 957 N N . ALA A 1 131 ? 40.770 27.446 -11.036 1.00 46.38 131 ALA A N 1
ATOM 958 C CA . ALA A 1 131 ? 39.768 26.617 -10.392 1.00 46.38 131 ALA A CA 1
ATOM 959 C C . ALA A 1 131 ? 38.582 27.353 -9.741 1.00 46.38 131 ALA A C 1
ATOM 961 O O . ALA A 1 131 ? 38.796 28.260 -8.947 1.00 46.38 131 ALA A O 1
ATOM 962 N N . VAL A 1 132 ? 37.370 26.825 -9.947 1.00 35.69 132 VAL A N 1
ATOM 963 C CA . VAL A 1 132 ? 36.310 26.632 -8.929 1.00 35.69 132 VAL A CA 1
ATOM 964 C C . VAL A 1 132 ? 35.278 25.667 -9.543 1.00 35.69 132 VAL A C 1
ATOM 966 O O . VAL A 1 132 ? 34.721 25.948 -10.593 1.00 35.69 132 VAL A O 1
ATOM 969 N N . ALA A 1 133 ? 35.238 24.400 -9.129 1.00 40.91 133 ALA A N 1
ATOM 970 C CA . ALA A 1 133 ? 34.486 23.861 -7.988 1.00 40.91 133 ALA A CA 1
ATOM 971 C C . ALA A 1 133 ? 33.102 23.313 -8.403 1.00 40.91 133 ALA A C 1
ATOM 973 O O . ALA A 1 133 ? 32.208 24.060 -8.776 1.00 40.91 133 ALA A O 1
ATOM 974 N N . GLY A 1 134 ? 32.916 21.997 -8.250 1.00 39.19 134 GLY A N 1
ATOM 975 C CA . GLY A 1 134 ? 31.597 21.360 -8.140 1.00 39.19 134 GLY A CA 1
ATOM 976 C C . GLY A 1 134 ? 30.924 20.879 -9.440 1.00 39.19 134 GLY A C 1
ATOM 977 O O . GLY A 1 134 ? 31.297 21.299 -10.532 1.00 39.19 134 GLY A O 1
ATOM 978 N N . PRO A 1 135 ? 29.943 19.952 -9.343 1.00 39.81 135 PRO A N 1
ATOM 979 C CA . PRO A 1 135 ? 29.493 19.131 -10.469 1.00 39.81 135 PRO A CA 1
ATOM 980 C C . PRO A 1 135 ? 28.328 19.726 -11.275 1.00 39.81 135 PRO A C 1
ATOM 982 O O . PRO A 1 135 ? 27.851 19.087 -12.209 1.00 39.81 135 PRO A O 1
ATOM 985 N N . ILE A 1 136 ? 27.834 20.919 -10.947 1.00 45.34 136 ILE A N 1
ATOM 986 C CA . ILE A 1 136 ? 26.667 21.505 -11.613 1.00 45.34 136 ILE A CA 1
ATOM 987 C C . ILE A 1 136 ? 26.939 22.989 -11.832 1.00 45.34 136 ILE A C 1
ATOM 989 O O . ILE A 1 136 ? 26.890 23.770 -10.892 1.00 45.34 136 ILE A O 1
ATOM 993 N N . GLY A 1 137 ? 27.199 23.376 -13.079 1.00 42.41 137 GLY A N 1
ATOM 994 C CA . GLY A 1 137 ? 27.157 24.782 -13.480 1.00 42.41 137 GLY A CA 1
ATOM 995 C C . GLY A 1 137 ? 28.477 25.329 -14.001 1.00 42.41 137 GLY A C 1
ATOM 996 O O . GLY A 1 137 ? 29.234 25.933 -13.259 1.00 42.41 137 GLY A O 1
ATOM 997 N N . ALA A 1 138 ? 28.697 25.132 -15.302 1.00 43.50 138 ALA A N 1
ATOM 998 C CA . ALA A 1 138 ? 29.202 26.124 -16.258 1.00 43.50 138 ALA A CA 1
ATOM 999 C C . ALA A 1 138 ? 29.912 25.400 -17.409 1.00 43.50 138 ALA A C 1
ATOM 1001 O O . ALA A 1 138 ? 31.132 25.276 -17.432 1.00 43.50 138 ALA A O 1
ATOM 1002 N N . VAL A 1 139 ? 29.155 24.980 -18.426 1.00 37.69 139 VAL A N 1
ATOM 1003 C CA . VAL A 1 139 ? 29.716 25.020 -19.782 1.00 37.69 139 VAL A CA 1
ATOM 1004 C C . VAL A 1 139 ? 29.077 26.212 -20.461 1.00 37.69 139 VAL A C 1
ATOM 1006 O O . VAL A 1 139 ? 28.028 26.128 -21.093 1.00 37.69 139 VAL A O 1
ATOM 1009 N N . VAL A 1 140 ? 29.709 27.342 -20.152 1.00 39.97 140 VAL A N 1
ATOM 1010 C CA . VAL A 1 140 ? 29.866 28.541 -20.967 1.00 39.97 140 VAL A CA 1
ATOM 1011 C C . VAL A 1 140 ? 29.234 28.380 -22.344 1.00 39.97 140 VAL A C 1
ATOM 1013 O O . VAL A 1 140 ? 29.684 27.583 -23.172 1.00 39.97 140 VAL A O 1
ATOM 1016 N N . GLY A 1 141 ? 28.199 29.187 -22.574 1.00 44.19 141 GLY A N 1
ATOM 1017 C CA . GLY A 1 141 ? 27.716 29.480 -23.908 1.00 44.19 141 GLY A CA 1
ATOM 1018 C C . GLY A 1 141 ? 28.890 29.935 -24.765 1.00 44.19 141 GLY A C 1
ATOM 1019 O O . GLY A 1 141 ? 29.445 31.011 -24.566 1.00 44.19 141 GLY A O 1
ATOM 1020 N N . LEU A 1 142 ? 29.267 29.093 -25.717 1.00 43.75 142 LEU A N 1
ATOM 1021 C CA . LEU A 1 142 ? 30.165 29.450 -26.797 1.00 43.75 142 LEU A CA 1
ATOM 1022 C C . LEU A 1 142 ? 29.368 29.356 -28.088 1.00 43.75 142 LEU A C 1
ATOM 1024 O O . LEU A 1 142 ? 29.138 28.271 -28.612 1.00 43.75 142 LEU A O 1
ATOM 1028 N N . GLY A 1 143 ? 28.941 30.535 -28.536 1.00 39.84 143 GLY A N 1
ATOM 1029 C CA . GLY A 1 143 ? 28.874 30.922 -29.939 1.00 39.84 143 GLY A CA 1
ATOM 1030 C C . GLY A 1 143 ? 27.982 30.082 -30.846 1.00 39.84 143 GLY A C 1
ATOM 1031 O O . GLY A 1 143 ? 28.340 28.990 -31.281 1.00 39.84 143 GLY A O 1
ATOM 1032 N N . ALA A 1 144 ? 26.869 30.686 -31.260 1.00 46.84 144 ALA A N 1
ATOM 1033 C CA . ALA A 1 144 ? 26.224 30.364 -32.524 1.00 46.84 144 ALA A CA 1
ATOM 1034 C C . ALA A 1 144 ? 27.273 30.357 -33.655 1.00 46.84 144 ALA A C 1
ATOM 1036 O O . ALA A 1 144 ? 27.949 31.356 -33.888 1.00 46.84 144 ALA A O 1
ATOM 1037 N N . GLY A 1 145 ? 27.437 29.221 -34.338 1.00 33.12 145 GLY A N 1
ATOM 1038 C CA . GLY A 1 145 ? 28.501 29.074 -35.328 1.00 33.12 145 GLY A CA 1
ATOM 1039 C C . GLY A 1 145 ? 28.436 27.782 -36.135 1.00 33.12 145 GLY A C 1
ATOM 1040 O O . GLY A 1 145 ? 29.082 26.793 -35.811 1.00 33.12 145 GLY A O 1
ATOM 1041 N N . ASN A 1 146 ? 27.715 27.867 -37.251 1.00 31.59 146 ASN A N 1
ATOM 1042 C CA . ASN A 1 146 ? 27.845 27.082 -38.481 1.00 31.59 146 ASN A CA 1
ATOM 1043 C C . ASN A 1 146 ? 27.302 25.632 -38.525 1.00 31.59 146 ASN A C 1
ATOM 1045 O O . ASN A 1 146 ? 27.932 24.653 -38.117 1.00 31.59 146 ASN A O 1
ATOM 1049 N N . ILE A 1 147 ? 26.135 25.501 -39.166 1.00 46.06 147 ILE A N 1
ATOM 1050 C CA . ILE A 1 147 ? 25.503 24.251 -39.609 1.00 46.06 147 ILE A CA 1
ATOM 1051 C C . ILE A 1 147 ? 26.340 23.660 -40.758 1.00 46.06 147 ILE A C 1
ATOM 1053 O O . ILE A 1 147 ? 26.084 23.882 -41.936 1.00 46.06 147 ILE A O 1
ATOM 1057 N N . GLY A 1 148 ? 27.365 22.883 -40.412 1.00 42.88 148 GLY A N 1
ATOM 1058 C CA . GLY A 1 148 ? 28.123 22.049 -41.345 1.00 42.88 148 GLY A CA 1
ATOM 1059 C C . GLY A 1 148 ? 27.943 20.575 -40.989 1.00 42.88 148 GLY A C 1
ATOM 1060 O O . GLY A 1 148 ? 28.462 20.122 -39.971 1.00 42.88 148 GLY A O 1
ATOM 1061 N N . ARG A 1 149 ? 27.200 19.818 -41.810 1.00 46.59 149 ARG A N 1
ATOM 1062 C CA . ARG A 1 149 ? 26.848 18.394 -41.614 1.00 46.59 149 ARG A CA 1
ATOM 1063 C C . ARG A 1 149 ? 28.085 17.483 -41.480 1.00 46.59 149 ARG A C 1
ATOM 1065 O O . ARG A 1 149 ? 28.480 16.811 -42.432 1.00 46.59 149 ARG A O 1
ATOM 1072 N N . LYS A 1 150 ? 28.680 17.392 -40.289 1.00 51.50 150 LYS A N 1
ATOM 1073 C CA . LYS A 1 150 ? 29.705 16.390 -39.957 1.00 51.50 150 LYS A CA 1
ATOM 1074 C C . LYS A 1 150 ? 29.015 15.155 -39.370 1.00 51.50 150 LYS A C 1
ATOM 1076 O O . LYS A 1 150 ? 28.401 15.208 -38.310 1.00 51.50 150 LYS A O 1
ATOM 1081 N N . LYS A 1 151 ? 29.068 14.048 -40.117 1.00 58.88 151 LYS A N 1
ATOM 1082 C CA . LYS A 1 151 ? 28.369 12.781 -39.831 1.00 58.88 151 LYS A CA 1
ATOM 1083 C C . LYS A 1 151 ? 28.877 12.178 -38.512 1.00 58.88 151 LYS A C 1
ATOM 1085 O O . LYS A 1 151 ? 30.009 11.701 -38.465 1.00 58.88 151 LYS A O 1
ATOM 1090 N N . VAL A 1 152 ? 28.049 12.178 -37.465 1.00 70.44 152 VAL A N 1
ATOM 1091 C CA . VAL A 1 152 ? 28.326 11.442 -36.220 1.00 70.44 152 VAL A CA 1
ATOM 1092 C C . VAL A 1 152 ? 28.253 9.943 -36.522 1.00 70.44 152 VAL A C 1
ATOM 1094 O O . VAL A 1 152 ? 27.250 9.462 -37.057 1.00 70.44 152 VAL A O 1
ATOM 1097 N N . ILE A 1 153 ? 29.338 9.220 -36.232 1.00 77.69 153 ILE A N 1
ATOM 1098 C CA . ILE A 1 153 ? 29.405 7.764 -36.387 1.00 77.69 153 ILE A CA 1
ATOM 1099 C C . ILE A 1 153 ? 29.106 7.145 -35.025 1.00 77.69 153 ILE A C 1
ATOM 1101 O O . ILE A 1 153 ? 29.852 7.334 -34.065 1.00 77.69 153 ILE A O 1
ATOM 1105 N N . CYS A 1 154 ? 28.011 6.401 -34.963 1.00 84.25 154 CYS A N 1
ATOM 1106 C CA . CYS A 1 154 ? 27.643 5.584 -33.823 1.00 84.25 154 CYS A CA 1
ATOM 1107 C C . CYS A 1 154 ? 28.335 4.225 -33.950 1.00 84.25 154 CYS A C 1
ATOM 1109 O O . CYS A 1 154 ? 28.259 3.587 -35.003 1.00 84.25 154 CYS A O 1
ATOM 1111 N N . THR A 1 155 ? 29.015 3.789 -32.891 1.00 87.44 155 THR A N 1
ATOM 1112 C CA . THR A 1 155 ? 29.656 2.471 -32.818 1.00 87.44 155 THR A CA 1
ATOM 1113 C C . THR A 1 155 ? 28.953 1.632 -31.766 1.00 87.44 155 THR A C 1
ATOM 1115 O O . THR A 1 155 ? 28.775 2.054 -30.626 1.00 87.44 155 THR A O 1
ATOM 1118 N N . CYS A 1 156 ? 28.552 0.427 -32.146 1.00 89.75 156 CYS A N 1
ATOM 1119 C CA . CYS A 1 156 ? 28.018 -0.552 -31.219 1.00 89.75 156 CYS A CA 1
ATOM 1120 C C . CYS A 1 156 ? 29.142 -1.135 -30.358 1.00 89.75 156 CYS A C 1
ATOM 1122 O O . CYS A 1 156 ? 30.072 -1.727 -30.899 1.00 89.75 156 CYS A O 1
ATOM 1124 N N . MET A 1 157 ? 29.028 -1.044 -29.033 1.00 86.88 157 MET A N 1
ATOM 1125 C CA . MET A 1 157 ? 30.016 -1.621 -28.112 1.00 86.88 157 MET A CA 1
ATOM 1126 C C . MET A 1 157 ? 29.902 -3.147 -28.004 1.00 86.88 157 MET A C 1
ATOM 1128 O O . MET A 1 157 ? 30.881 -3.800 -27.678 1.00 86.88 157 MET A O 1
ATOM 1132 N N . ASN A 1 158 ? 28.742 -3.725 -28.338 1.00 88.94 158 ASN A N 1
ATOM 1133 C CA . ASN A 1 158 ? 28.536 -5.175 -28.273 1.00 88.94 158 ASN A CA 1
ATOM 1134 C C . ASN A 1 158 ? 29.108 -5.955 -29.478 1.00 88.94 158 ASN A C 1
ATOM 1136 O O . ASN A 1 158 ? 29.637 -7.044 -29.311 1.00 88.94 158 ASN A O 1
ATOM 1140 N N . CYS A 1 159 ? 29.009 -5.422 -30.704 1.00 89.75 159 CYS A N 1
ATOM 1141 C CA . CYS A 1 159 ? 29.449 -6.124 -31.926 1.00 89.75 159 CYS A CA 1
ATOM 1142 C C . CYS A 1 159 ? 30.435 -5.335 -32.805 1.00 89.75 159 CYS A C 1
ATOM 1144 O O . CYS A 1 159 ? 30.787 -5.784 -33.893 1.00 89.75 159 CYS A O 1
ATOM 1146 N N . GLY A 1 160 ? 30.824 -4.119 -32.405 1.00 86.56 160 GLY A N 1
ATOM 1147 C CA . GLY A 1 160 ? 31.751 -3.265 -33.159 1.00 86.56 160 GLY A CA 1
ATOM 1148 C C . GLY A 1 160 ? 31.184 -2.627 -34.436 1.00 86.56 160 GLY A C 1
ATOM 1149 O O . GLY A 1 160 ? 31.886 -1.859 -35.097 1.00 86.56 160 GLY A O 1
ATOM 1150 N N . TYR A 1 161 ? 29.925 -2.899 -34.801 1.00 88.81 161 TYR A N 1
ATOM 1151 C CA . TYR A 1 161 ? 29.303 -2.349 -36.010 1.00 88.81 161 TYR A CA 1
ATOM 1152 C C . TYR A 1 161 ? 29.162 -0.821 -35.951 1.00 88.81 161 TYR A C 1
ATOM 1154 O O . TYR A 1 161 ? 28.725 -0.265 -34.940 1.00 88.81 161 TYR A O 1
ATOM 1162 N N . LYS A 1 162 ? 29.498 -0.142 -37.055 1.00 86.94 162 LYS A N 1
ATOM 1163 C CA . LYS A 1 162 ? 29.519 1.324 -37.173 1.00 86.94 162 LYS A CA 1
ATOM 1164 C C . LYS A 1 162 ? 28.453 1.799 -38.155 1.00 86.94 162 LYS A C 1
ATOM 1166 O O . LYS A 1 162 ? 28.417 1.336 -39.292 1.00 86.94 162 LYS A O 1
ATOM 1171 N N . PHE A 1 163 ? 27.623 2.753 -37.748 1.00 85.12 163 PHE A N 1
ATOM 1172 C CA . PHE A 1 163 ? 26.560 3.322 -38.582 1.00 85.12 163 PHE A CA 1
ATOM 1173 C C . PHE A 1 163 ? 26.422 4.836 -38.365 1.00 85.12 163 PHE A C 1
ATOM 1175 O O . PHE A 1 163 ? 26.945 5.398 -37.405 1.00 85.12 163 PHE A O 1
ATOM 1182 N N . LYS A 1 164 ? 25.766 5.532 -39.299 1.00 80.75 164 LYS A N 1
ATOM 1183 C CA . LYS A 1 164 ? 25.594 6.995 -39.256 1.00 80.75 164 LYS A CA 1
ATOM 1184 C C . LYS A 1 164 ? 24.263 7.333 -38.582 1.00 80.75 164 LYS A C 1
ATOM 1186 O O . LYS A 1 164 ? 23.236 6.822 -39.018 1.00 80.75 164 LYS A O 1
ATOM 1191 N N . ALA A 1 165 ? 24.268 8.201 -37.570 1.00 67.81 165 ALA A N 1
ATOM 1192 C CA . ALA A 1 165 ? 23.030 8.713 -36.979 1.00 67.81 165 ALA A CA 1
ATOM 1193 C C . ALA A 1 165 ? 22.356 9.704 -37.947 1.00 67.81 165 ALA A C 1
ATOM 1195 O O . ALA A 1 165 ? 23.000 10.657 -38.388 1.00 67.81 165 ALA A O 1
ATOM 1196 N N . GLY A 1 166 ? 21.082 9.474 -38.291 1.00 63.53 166 GLY A N 1
ATOM 1197 C CA . GLY A 1 166 ? 20.265 10.430 -39.055 1.00 63.53 166 GLY A CA 1
ATOM 1198 C C . GLY A 1 166 ? 19.965 10.096 -40.524 1.00 63.53 166 GLY A C 1
ATOM 1199 O O . GLY A 1 166 ? 20.013 10.990 -41.364 1.00 63.53 166 GLY A O 1
ATOM 1200 N N . ARG A 1 167 ? 19.613 8.850 -40.861 1.00 42.81 167 ARG A N 1
ATOM 1201 C CA . ARG A 1 167 ? 18.766 8.587 -42.041 1.00 42.81 167 ARG A CA 1
ATOM 1202 C C . ARG A 1 167 ? 17.544 7.778 -41.611 1.00 42.81 167 ARG A C 1
ATOM 1204 O O . ARG A 1 167 ? 17.696 6.608 -41.274 1.00 42.81 167 ARG A O 1
ATOM 1211 N N . LYS A 1 168 ? 16.378 8.426 -41.583 1.00 43.19 168 LYS A N 1
ATOM 1212 C CA . LYS A 1 168 ? 15.174 7.799 -42.133 1.00 43.19 168 LYS A CA 1
ATOM 1213 C C . LYS A 1 168 ? 15.259 7.964 -43.646 1.00 43.19 168 LYS A C 1
ATOM 1215 O O . LYS A 1 168 ? 15.794 9.021 -44.061 1.00 43.19 168 LYS A O 1
#

pLDDT: mean 74.12, std 20.46, range [31.36, 97.81]